Protein AF-A0A0B7ANC1-F1 (afdb_monomer_lite)

pLDDT: mean 72.74, std 18.5, range [39.75, 97.56]

Secondary structure (DSSP, 8-state):
-----TTPPPPHHHHHTB-TT-SSB-SS-HHHHHHHHHTTS--------------------------------------------------PPPTT--HHHHHHHHHHHHHHHHHHHHHSPPHHHHHHHHHHHHHT-

Radius of gyration: 26.56 Å; chains: 1; bounding box: 57×69×52 Å

Structure (mmCIF, N/CA/C/O backbone):
data_AF-A0A0B7ANC1-F1
#
_entry.id   AF-A0A0B7ANC1-F1
#
loop_
_atom_site.group_PDB
_atom_site.id
_atom_site.type_symbol
_atom_site.label_atom_id
_atom_site.label_alt_id
_atom_site.label_comp_id
_atom_site.label_asym_id
_atom_site.label_entity_id
_atom_site.label_seq_id
_atom_site.pdbx_PDB_ins_code
_atom_site.Cartn_x
_atom_site.Cartn_y
_atom_site.Cartn_z
_atom_site.occupancy
_atom_site.B_iso_or_equiv
_atom_site.auth_seq_id
_atom_site.auth_comp_id
_atom_site.auth_asym_id
_atom_site.auth_atom_id
_atom_site.pdbx_PDB_model_num
ATOM 1 N N . ARG A 1 1 ? 5.940 -30.456 1.914 1.00 42.94 1 ARG A N 1
ATOM 2 C CA . ARG A 1 1 ? 5.116 -30.841 0.740 1.00 42.94 1 ARG A CA 1
ATOM 3 C C . ARG A 1 1 ? 4.250 -32.028 1.158 1.00 42.94 1 ARG A C 1
ATOM 5 O O . ARG A 1 1 ? 4.801 -33.100 1.357 1.00 42.94 1 ARG A O 1
ATOM 12 N N . SER A 1 2 ? 2.950 -31.843 1.397 1.00 56.91 2 SER A N 1
ATOM 13 C CA . SER A 1 2 ? 2.035 -32.948 1.722 1.00 56.91 2 SER A CA 1
ATOM 14 C C . SER A 1 2 ? 1.765 -33.759 0.455 1.00 56.91 2 SER A C 1
ATOM 16 O O . SER A 1 2 ? 0.879 -33.436 -0.330 1.00 56.91 2 SER A O 1
ATOM 18 N N . GLN A 1 3 ? 2.585 -34.780 0.211 1.00 56.41 3 GLN A N 1
ATOM 19 C CA . GLN A 1 3 ? 2.282 -35.786 -0.799 1.00 56.41 3 GLN A CA 1
ATOM 20 C C . GLN A 1 3 ? 1.114 -36.625 -0.279 1.00 56.41 3 GLN A C 1
ATOM 22 O O . GLN A 1 3 ? 1.282 -37.435 0.629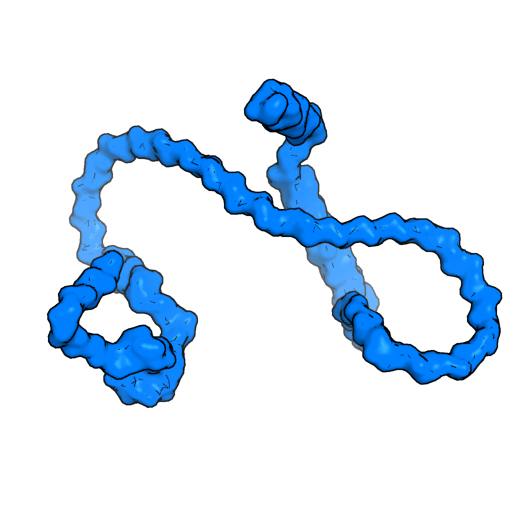 1.00 56.41 3 GLN A O 1
ATOM 27 N N . THR A 1 4 ? -0.085 -36.415 -0.813 1.00 61.53 4 THR A N 1
ATOM 28 C CA . THR A 1 4 ? -1.180 -37.364 -0.613 1.00 61.53 4 THR A CA 1
ATOM 29 C C . THR A 1 4 ? -1.011 -38.470 -1.643 1.00 61.53 4 THR A C 1
ATOM 31 O O . THR A 1 4 ? -1.238 -38.252 -2.831 1.00 61.53 4 THR A O 1
ATOM 34 N N . MET A 1 5 ? -0.567 -39.641 -1.187 1.00 57.00 5 MET A N 1
ATOM 35 C CA . MET A 1 5 ? -0.655 -40.883 -1.956 1.00 57.00 5 MET A CA 1
ATOM 36 C C . MET A 1 5 ? -2.124 -41.106 -2.345 1.00 57.00 5 MET A C 1
ATOM 38 O O . MET A 1 5 ? -3.013 -40.826 -1.536 1.00 57.00 5 MET A O 1
ATOM 42 N N . GLU A 1 6 ? -2.397 -41.573 -3.564 1.00 54.88 6 GLU A N 1
ATOM 43 C CA . GLU A 1 6 ? -3.760 -41.892 -4.010 1.00 54.88 6 GLU A CA 1
ATOM 44 C C . GLU A 1 6 ? -4.390 -42.904 -3.031 1.00 54.88 6 GLU A C 1
ATOM 46 O O . GLU A 1 6 ? -3.921 -44.032 -2.902 1.00 54.88 6 GLU A O 1
ATOM 51 N N . GLY A 1 7 ? -5.401 -42.465 -2.267 1.00 65.19 7 GLY A N 1
ATOM 52 C CA . GLY A 1 7 ? -6.032 -43.242 -1.186 1.00 65.19 7 GLY A CA 1
ATOM 53 C C . GLY A 1 7 ? -5.671 -42.824 0.249 1.00 65.19 7 GLY A C 1
ATOM 54 O O . GLY A 1 7 ? -6.157 -43.436 1.198 1.00 65.19 7 GLY A O 1
ATOM 55 N N . GLY A 1 8 ? -4.851 -41.787 0.443 1.00 76.31 8 GLY A N 1
ATOM 56 C CA . GLY A 1 8 ? -4.528 -41.257 1.770 1.00 76.31 8 GLY A CA 1
ATOM 57 C C . GLY A 1 8 ? -5.726 -40.579 2.446 1.00 76.31 8 GLY A C 1
ATOM 58 O O . GLY A 1 8 ? -6.392 -39.733 1.850 1.00 76.31 8 GLY A O 1
ATOM 59 N N . GLN A 1 9 ? -5.988 -40.923 3.709 1.00 81.88 9 GLN A N 1
ATOM 60 C CA . GLN A 1 9 ? -7.005 -40.256 4.521 1.00 81.88 9 GLN A CA 1
ATOM 61 C C . GLN A 1 9 ? -6.597 -38.796 4.766 1.00 81.88 9 GLN A C 1
ATOM 63 O O . GLN A 1 9 ? -5.565 -38.524 5.380 1.00 81.88 9 GLN A O 1
ATOM 68 N N . VAL A 1 10 ? -7.412 -37.853 4.290 1.00 86.44 10 VAL A N 1
ATOM 69 C CA . VAL A 1 10 ? -7.193 -36.418 4.507 1.00 86.44 10 VAL A CA 1
ATOM 70 C C . VAL A 1 10 ? -7.946 -35.971 5.756 1.00 86.44 10 VAL A C 1
ATOM 72 O O . VAL A 1 10 ? -9.114 -36.315 5.950 1.00 86.44 10 VAL A O 1
ATOM 75 N N . LEU A 1 11 ? -7.282 -35.196 6.614 1.00 86.31 11 LEU A N 1
ATOM 76 C CA . LEU A 1 11 ? -7.900 -34.637 7.809 1.00 86.31 11 LEU A CA 1
ATOM 77 C C . LEU A 1 11 ? -8.815 -33.472 7.414 1.00 86.31 11 LEU A C 1
ATOM 79 O O . LEU A 1 11 ? -8.407 -32.543 6.726 1.00 86.31 11 LEU A O 1
ATOM 83 N N . TYR A 1 12 ? -10.062 -33.492 7.881 1.00 88.31 12 TYR A N 1
ATOM 84 C CA . TYR A 1 12 ? -11.068 -32.486 7.523 1.00 88.31 12 TYR A CA 1
ATOM 85 C C . TYR A 1 12 ? -10.609 -31.042 7.796 1.0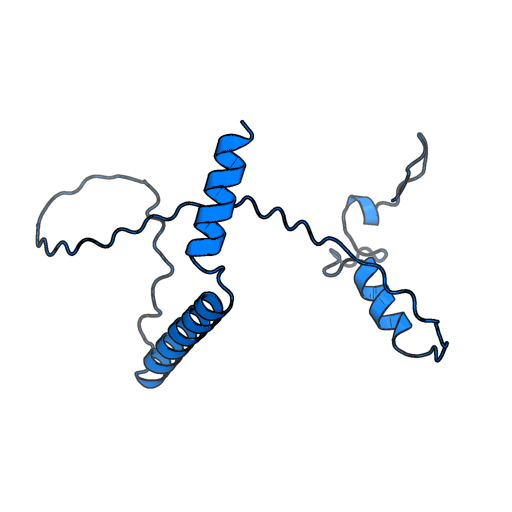0 88.31 12 TYR A C 1
ATOM 87 O O . TYR A 1 12 ? -10.859 -30.142 6.993 1.00 88.31 12 TYR A O 1
ATOM 95 N N . HIS A 1 13 ? -9.889 -30.823 8.900 1.00 90.31 13 HIS A N 1
ATOM 96 C CA . HIS A 1 13 ? -9.408 -29.501 9.297 1.00 90.31 13 HIS A CA 1
ATOM 97 C C . HIS A 1 13 ? -8.367 -28.920 8.320 1.00 90.31 13 HIS A C 1
ATOM 99 O O . HIS A 1 13 ? -8.319 -27.707 8.141 1.00 90.31 13 HIS A O 1
ATOM 105 N N . THR A 1 14 ? -7.584 -29.753 7.619 1.00 87.88 14 THR A N 1
ATOM 106 C CA . THR A 1 14 ? -6.597 -29.266 6.638 1.00 87.88 14 THR A CA 1
ATOM 107 C C . THR A 1 14 ? -7.252 -28.831 5.331 1.00 87.88 14 THR A C 1
ATOM 109 O O . THR A 1 14 ? -6.790 -27.883 4.707 1.00 87.88 14 THR A O 1
ATOM 112 N N . VAL A 1 15 ? -8.355 -29.479 4.942 1.00 89.38 15 VAL A N 1
ATOM 113 C CA . VAL A 1 15 ? -9.145 -29.102 3.756 1.00 89.38 15 VAL A CA 1
ATOM 114 C C . VAL A 1 15 ? -9.969 -27.849 4.025 1.00 89.38 15 VAL A C 1
ATOM 116 O O . VAL A 1 15 ? -10.088 -26.980 3.168 1.00 89.38 15 VAL A O 1
ATOM 119 N N . THR A 1 16 ? -10.545 -27.754 5.222 1.00 91.38 16 THR A N 1
ATOM 120 C CA . THR A 1 16 ? -11.438 -26.648 5.591 1.00 91.38 16 THR A CA 1
ATOM 121 C C . THR A 1 16 ? -10.718 -25.438 6.176 1.00 91.38 16 THR A C 1
ATOM 123 O O . THR A 1 16 ? -11.333 -24.384 6.321 1.00 91.38 16 THR A O 1
ATOM 126 N N . GLY A 1 17 ? -9.434 -25.563 6.524 1.00 90.69 17 GLY A N 1
ATOM 127 C CA . GLY A 1 17 ? -8.672 -24.501 7.187 1.00 90.69 17 GLY A CA 1
ATOM 128 C C . GLY A 1 17 ? -9.140 -24.209 8.617 1.00 90.69 17 GLY A C 1
ATOM 129 O O . GLY A 1 17 ? -8.813 -23.160 9.177 1.00 90.69 17 GLY A O 1
ATOM 130 N N . LEU A 1 18 ? -9.925 -25.111 9.211 1.00 91.25 18 LEU A N 1
ATOM 131 C CA . LEU A 1 18 ? -10.328 -25.026 10.609 1.00 91.25 18 LEU A CA 1
ATOM 132 C C . LEU A 1 18 ? -9.198 -25.503 11.523 1.00 91.25 18 LEU A C 1
ATOM 134 O O . LEU A 1 18 ? -8.288 -26.229 11.124 1.00 91.25 18 LEU A O 1
ATOM 138 N N . ARG A 1 19 ? -9.275 -25.104 12.787 1.00 89.94 19 ARG A N 1
ATOM 139 C CA . ARG A 1 19 ? -8.450 -25.665 13.855 1.00 89.94 19 ARG A CA 1
ATOM 140 C C . ARG A 1 19 ? -8.830 -27.138 14.106 1.00 89.94 19 ARG A C 1
ATOM 142 O O . ARG A 1 19 ? -9.967 -27.529 13.829 1.00 89.94 19 ARG A O 1
ATOM 149 N N . PRO A 1 20 ? -7.920 -27.966 14.655 1.00 89.75 20 PRO A N 1
ATOM 150 C CA . PRO A 1 20 ? -8.202 -29.379 14.935 1.00 89.75 20 PRO A CA 1
ATOM 151 C C . PRO A 1 20 ? -9.319 -29.585 15.973 1.00 89.75 20 PRO A C 1
ATOM 153 O O . PRO A 1 20 ? -9.966 -30.626 15.977 1.00 89.75 20 PRO A O 1
ATOM 156 N N . ASP A 1 21 ? -9.576 -28.585 16.819 1.00 91.56 21 ASP A N 1
ATOM 157 C CA . ASP A 1 21 ? -10.676 -28.542 17.790 1.00 91.56 21 ASP A CA 1
ATOM 158 C C . ASP A 1 21 ? -12.017 -28.078 17.180 1.00 91.56 21 ASP A C 1
ATOM 160 O O . ASP A 1 21 ? -13.004 -27.947 17.901 1.00 91.56 21 ASP A O 1
ATOM 164 N N . LEU A 1 22 ? -12.059 -27.803 15.866 1.00 88.06 22 LEU A N 1
ATOM 165 C CA . LEU A 1 22 ? -13.205 -27.244 15.135 1.00 88.06 22 LEU A CA 1
ATOM 166 C C . LEU A 1 22 ? -13.724 -25.908 15.708 1.00 88.06 22 LEU A C 1
ATOM 168 O O . LEU A 1 22 ? -14.811 -25.461 15.345 1.00 88.06 22 LEU A O 1
ATOM 172 N N . SER A 1 23 ? -12.939 -25.240 16.563 1.00 90.44 23 SER A N 1
ATOM 173 C CA . SER A 1 23 ? -13.303 -23.998 17.266 1.00 90.44 23 SER A CA 1
ATOM 174 C C . SER A 1 23 ? -13.438 -22.792 16.322 1.00 90.44 23 SER A C 1
ATOM 176 O O . SER A 1 23 ? -14.005 -21.763 16.685 1.00 90.44 23 SER A O 1
ATOM 178 N N . GLY A 1 24 ? -12.937 -22.912 15.089 1.00 91.50 24 GLY A N 1
ATOM 179 C CA . GLY A 1 24 ? -13.024 -21.883 14.058 1.00 91.50 24 GLY A CA 1
ATOM 180 C C . GLY A 1 24 ? -11.879 -21.962 13.047 1.00 91.50 24 GLY A C 1
ATOM 181 O O . GLY A 1 24 ? -11.069 -22.893 13.106 1.00 91.50 24 GLY A O 1
ATOM 182 N N . PRO A 1 25 ? -11.802 -21.004 12.108 1.00 93.31 25 PRO A N 1
ATOM 183 C CA . PRO A 1 25 ? -10.717 -20.935 11.133 1.00 93.31 25 PRO A CA 1
ATOM 184 C C . PRO A 1 25 ? -9.379 -20.629 11.813 1.00 93.31 25 PRO A C 1
ATOM 186 O O . PRO A 1 25 ? -9.312 -19.824 12.747 1.00 93.31 25 PRO A O 1
ATOM 189 N N . SER A 1 26 ? -8.297 -21.248 11.338 1.00 88.69 26 SER A N 1
ATOM 190 C CA . SER A 1 26 ? -6.953 -20.911 11.812 1.00 88.69 26 SER A CA 1
ATOM 191 C C . SER A 1 26 ? -6.509 -19.568 11.232 1.00 88.69 26 SER A C 1
ATOM 193 O O . SER A 1 26 ? -6.442 -19.401 10.016 1.00 88.69 26 SER A O 1
ATOM 195 N N . LYS A 1 27 ? -6.189 -18.601 12.099 1.00 90.25 27 LYS A N 1
ATOM 196 C CA . LYS A 1 27 ? -5.722 -17.266 11.682 1.00 90.25 27 LYS A CA 1
ATOM 197 C C . LYS A 1 27 ? -4.247 -17.254 11.273 1.00 90.25 27 LYS A C 1
ATOM 199 O O . LYS A 1 27 ? -3.853 -16.435 10.451 1.00 90.25 27 LYS A O 1
ATOM 204 N N . VAL A 1 28 ? -3.443 -18.137 11.864 1.00 86.75 28 VAL A N 1
ATOM 205 C CA . VAL A 1 28 ? -1.997 -18.223 11.637 1.00 86.75 28 VAL A CA 1
ATOM 206 C C . VAL A 1 28 ? -1.679 -19.607 11.064 1.00 86.75 28 VAL A C 1
ATOM 208 O O . VAL A 1 28 ? -2.203 -20.605 11.573 1.00 86.75 28 VAL A O 1
ATOM 211 N N . PRO A 1 29 ? -0.872 -19.704 9.995 1.00 87.00 29 PRO A N 1
ATOM 212 C CA . PRO A 1 29 ? -0.448 -20.992 9.462 1.00 87.00 29 PRO A CA 1
ATOM 213 C C . PRO A 1 29 ? 0.429 -21.739 10.477 1.00 87.00 29 PRO A C 1
ATOM 215 O O . PRO A 1 29 ? 1.292 -21.148 11.122 1.00 87.00 29 PRO A O 1
ATOM 218 N N . GLU A 1 30 ? 0.260 -23.060 10.575 1.00 82.69 30 GLU A N 1
ATOM 219 C CA . GLU A 1 30 ? 0.987 -23.898 11.546 1.00 82.69 30 GLU A CA 1
ATOM 220 C C . GLU A 1 30 ? 2.514 -23.806 11.429 1.00 82.69 30 GLU A C 1
ATOM 222 O O . GLU A 1 30 ? 3.215 -24.009 12.417 1.00 82.69 30 GLU A O 1
ATOM 227 N N . LEU A 1 31 ? 3.031 -23.502 10.234 1.00 84.06 31 LEU A N 1
ATOM 228 C CA . LEU A 1 31 ? 4.465 -23.339 9.995 1.00 84.06 31 LEU A CA 1
ATOM 229 C C . LEU A 1 31 ? 5.067 -22.208 10.837 1.00 84.06 31 LEU A C 1
ATOM 231 O O . LEU A 1 31 ? 6.183 -22.358 11.319 1.00 84.06 31 LEU A O 1
ATOM 235 N N . LEU A 1 32 ? 4.324 -21.116 11.048 1.00 83.81 32 LEU A N 1
ATOM 236 C CA . LEU A 1 32 ? 4.801 -19.979 11.837 1.00 83.81 32 LEU A CA 1
ATOM 237 C C . LEU A 1 32 ? 4.744 -20.268 13.341 1.00 83.81 32 LEU A C 1
ATOM 239 O O . LEU A 1 32 ? 5.673 -19.919 14.055 1.00 83.81 32 LEU A O 1
ATOM 243 N N . ASN A 1 33 ? 3.731 -21.004 13.811 1.00 80.25 33 ASN A N 1
ATOM 244 C CA . ASN A 1 33 ? 3.606 -21.342 15.236 1.00 80.25 33 ASN A CA 1
ATOM 245 C C . ASN A 1 33 ? 4.752 -22.229 15.753 1.00 80.25 33 ASN A C 1
ATOM 247 O O . ASN A 1 33 ? 5.082 -22.183 16.933 1.00 80.25 33 ASN A O 1
ATOM 251 N N . ARG A 1 34 ? 5.340 -23.081 14.898 1.00 75.00 34 ARG A N 1
ATOM 252 C CA . ARG A 1 34 ? 6.439 -23.969 15.316 1.00 75.00 34 ARG A CA 1
ATOM 253 C C . ARG A 1 34 ? 7.713 -23.182 15.606 1.00 75.00 34 ARG A C 1
ATOM 255 O O . ARG A 1 34 ? 8.413 -23.522 16.550 1.00 75.00 34 ARG A O 1
ATOM 262 N N . ILE A 1 35 ? 7.984 -22.130 14.838 1.00 72.00 35 ILE A N 1
ATOM 263 C CA . ILE A 1 35 ? 9.186 -21.302 14.999 1.00 72.00 35 ILE A CA 1
ATOM 264 C C . ILE A 1 35 ? 9.193 -20.646 16.386 1.00 72.00 35 ILE A C 1
ATOM 266 O O . ILE A 1 35 ? 10.205 -20.705 17.078 1.00 72.00 35 ILE A O 1
ATOM 270 N N . ASP A 1 36 ? 8.039 -20.156 16.844 1.00 64.25 36 ASP A N 1
ATOM 271 C CA . ASP A 1 36 ? 7.904 -19.566 18.180 1.00 64.25 36 ASP A CA 1
ATOM 272 C C . ASP A 1 36 ? 8.212 -20.583 19.298 1.00 64.25 36 ASP A C 1
ATOM 274 O O . ASP A 1 36 ? 8.821 -20.233 20.304 1.00 64.25 36 ASP A O 1
ATOM 278 N N . THR A 1 37 ? 7.878 -21.868 19.105 1.00 59.41 37 THR A N 1
ATOM 279 C CA . THR A 1 37 ? 8.185 -22.933 20.084 1.00 59.41 37 THR A CA 1
ATOM 280 C C . THR A 1 37 ? 9.636 -23.422 20.060 1.00 59.41 37 THR A C 1
ATOM 282 O O . THR A 1 37 ? 10.092 -23.988 21.049 1.00 59.41 37 THR A O 1
ATOM 285 N N . PHE A 1 38 ? 10.374 -23.206 18.965 1.00 57.16 38 PHE A N 1
ATOM 286 C CA . PHE A 1 38 ? 11.812 -23.511 18.887 1.00 57.16 38 PHE A CA 1
ATOM 287 C C . PHE A 1 38 ? 12.685 -22.391 19.476 1.00 57.16 38 PHE A C 1
ATOM 289 O O . PHE A 1 38 ? 13.857 -22.620 19.756 1.00 57.16 38 PHE A O 1
ATOM 296 N N . SER A 1 39 ? 12.122 -21.202 19.713 1.00 54.56 39 SER A N 1
ATOM 297 C CA . SER A 1 39 ? 12.861 -20.052 20.245 1.00 54.56 39 SER A CA 1
ATOM 298 C C . SER A 1 39 ? 13.121 -20.106 21.761 1.00 54.56 39 SER A C 1
ATOM 300 O O . SER A 1 39 ? 13.892 -19.285 22.252 1.00 54.56 39 SER A O 1
ATOM 302 N N . GLU A 1 40 ? 12.507 -21.025 22.517 1.00 56.16 40 GLU A N 1
ATOM 303 C CA . GLU A 1 40 ? 12.589 -21.048 23.992 1.00 56.16 40 GLU A CA 1
ATOM 304 C C . GLU A 1 40 ? 13.426 -22.197 24.594 1.00 56.16 40 GLU A C 1
ATOM 306 O O . GLU A 1 40 ? 13.335 -22.447 25.796 1.00 56.16 40 GLU A O 1
ATOM 311 N N . GLY A 1 41 ? 14.302 -22.878 23.839 1.00 55.91 41 GLY A N 1
ATOM 312 C CA . GLY A 1 41 ? 15.203 -23.837 24.499 1.00 55.91 41 GLY A CA 1
ATOM 313 C C . GLY A 1 41 ? 16.106 -24.711 23.637 1.00 55.91 41 GLY A C 1
ATOM 314 O O . GLY A 1 41 ? 16.025 -25.931 23.753 1.00 55.91 41 GLY A O 1
ATOM 315 N N . SER A 1 42 ? 17.001 -24.126 22.840 1.00 45.38 42 SER A N 1
ATOM 316 C CA . SER A 1 42 ? 18.134 -24.874 22.280 1.00 45.38 42 SER A CA 1
ATOM 317 C C . SER A 1 42 ? 19.327 -23.948 22.035 1.00 45.38 42 SER A C 1
ATOM 319 O O . SER A 1 42 ? 19.395 -23.284 21.006 1.00 45.38 42 SER A O 1
ATOM 321 N N . ASP A 1 43 ? 20.252 -23.900 22.998 1.00 51.38 43 ASP A N 1
ATOM 322 C CA . ASP A 1 43 ? 21.666 -23.625 22.725 1.00 51.38 43 ASP A CA 1
ATOM 323 C C . ASP A 1 43 ? 22.196 -24.829 21.932 1.00 51.38 43 ASP A C 1
ATOM 325 O O . ASP A 1 43 ? 22.446 -25.883 22.513 1.00 51.38 43 ASP A O 1
ATOM 329 N N . ASP A 1 44 ? 22.296 -24.705 20.611 1.00 45.94 44 ASP A N 1
ATOM 330 C CA . ASP A 1 44 ? 23.044 -25.648 19.777 1.00 45.94 44 ASP A CA 1
ATOM 331 C C . ASP A 1 44 ? 23.843 -24.819 18.764 1.00 45.94 44 ASP A C 1
ATOM 333 O O . ASP A 1 44 ? 23.276 -24.128 17.913 1.00 45.94 44 ASP A O 1
ATOM 337 N N . ASP A 1 45 ? 25.165 -24.818 18.946 1.00 55.84 45 ASP A N 1
ATOM 338 C CA . ASP A 1 45 ? 26.157 -24.278 18.023 1.00 55.84 45 ASP A CA 1
ATOM 339 C C . ASP A 1 45 ? 25.967 -24.904 16.634 1.00 55.84 45 ASP A C 1
ATOM 341 O O . ASP A 1 45 ? 26.177 -26.106 16.457 1.00 55.84 45 ASP A O 1
ATOM 345 N N . VAL A 1 46 ? 25.614 -24.092 15.632 1.00 54.19 46 VAL A N 1
ATOM 346 C CA . VAL A 1 46 ? 25.634 -24.522 14.230 1.00 54.19 46 VAL A CA 1
ATOM 347 C C . VAL A 1 46 ? 26.566 -23.624 13.425 1.00 54.19 46 VAL A C 1
ATOM 349 O O . VAL A 1 46 ? 26.394 -22.409 13.349 1.00 54.19 46 VAL A O 1
ATOM 352 N N . ASP A 1 47 ? 27.562 -24.319 12.891 1.00 51.59 47 ASP A N 1
ATOM 353 C CA . ASP A 1 47 ? 28.659 -23.967 11.998 1.00 51.59 47 ASP A CA 1
ATOM 354 C C . ASP A 1 47 ? 28.256 -23.060 10.818 1.00 51.59 47 ASP A C 1
ATOM 356 O O . ASP A 1 47 ? 27.145 -23.149 10.288 1.00 51.59 47 ASP A O 1
ATOM 360 N N . GLU A 1 48 ? 29.188 -22.196 10.412 1.00 58.31 48 GLU A N 1
ATOM 361 C CA . GLU A 1 48 ? 29.076 -21.281 9.272 1.00 58.31 48 GLU A CA 1
ATOM 362 C C . GLU A 1 48 ? 29.018 -22.048 7.940 1.00 58.31 48 GLU A C 1
ATOM 364 O O . GLU A 1 48 ? 29.979 -22.705 7.556 1.00 58.31 48 GLU A O 1
ATOM 369 N N . GLU A 1 49 ? 27.948 -21.857 7.168 1.00 52.88 49 GLU A N 1
ATOM 370 C CA . GLU A 1 49 ? 27.961 -22.041 5.712 1.00 52.88 49 GLU A CA 1
ATOM 371 C C . GLU A 1 49 ? 27.319 -20.787 5.088 1.00 52.88 49 GLU A C 1
ATOM 373 O O . GLU A 1 49 ? 26.117 -20.538 5.224 1.00 52.88 49 GLU A O 1
ATOM 378 N N . GLU A 1 50 ? 28.144 -19.945 4.455 1.00 55.34 50 GLU A N 1
ATOM 379 C CA . GLU A 1 50 ? 27.697 -18.831 3.612 1.00 55.34 50 GLU A CA 1
ATOM 380 C C . GLU A 1 50 ? 27.055 -19.393 2.333 1.00 55.34 50 GLU A C 1
ATOM 382 O O . GLU A 1 50 ? 27.733 -19.648 1.338 1.00 55.34 50 GLU A O 1
ATOM 387 N N . ASP A 1 51 ? 25.734 -19.569 2.345 1.00 44.03 51 ASP A N 1
ATOM 388 C CA . ASP A 1 51 ? 24.959 -19.801 1.125 1.00 44.03 51 ASP A CA 1
ATOM 389 C C . ASP A 1 51 ? 24.641 -18.453 0.447 1.00 44.03 51 ASP A C 1
ATOM 391 O O . ASP A 1 51 ? 23.824 -17.653 0.915 1.00 44.03 51 ASP A O 1
ATOM 395 N N . ASP A 1 52 ? 25.301 -18.207 -0.686 1.00 55.31 52 ASP A N 1
ATOM 396 C CA . ASP A 1 52 ? 25.029 -17.124 -1.638 1.00 55.31 52 ASP A CA 1
ATOM 397 C C . ASP A 1 52 ? 23.626 -17.321 -2.262 1.00 55.31 52 ASP A C 1
ATOM 399 O O . ASP A 1 52 ? 23.449 -17.970 -3.300 1.00 55.31 52 ASP A O 1
ATOM 403 N N . VAL A 1 53 ? 22.585 -16.783 -1.618 1.00 54.69 53 VAL A N 1
ATOM 404 C CA . VAL A 1 53 ? 21.214 -16.817 -2.150 1.00 54.69 53 VAL A CA 1
ATOM 405 C C . VAL A 1 53 ? 21.011 -15.673 -3.151 1.00 54.69 53 VAL A C 1
ATOM 407 O O . VAL A 1 53 ? 20.797 -14.518 -2.785 1.00 54.69 53 VAL A O 1
ATOM 410 N N . ASP A 1 54 ? 21.039 -16.024 -4.439 1.00 51.62 54 ASP A N 1
ATOM 411 C CA . ASP A 1 54 ? 20.597 -15.201 -5.572 1.00 51.62 54 ASP A CA 1
ATOM 412 C C . ASP A 1 54 ? 19.097 -14.868 -5.445 1.00 51.62 54 ASP A C 1
ATOM 414 O O . ASP A 1 54 ? 18.210 -15.630 -5.844 1.00 51.62 54 ASP A O 1
ATOM 418 N N . GLU A 1 55 ? 18.802 -13.714 -4.848 1.00 52.56 55 GLU A N 1
ATOM 419 C CA . GLU A 1 55 ? 17.446 -13.201 -4.666 1.00 52.56 55 GLU A CA 1
ATOM 420 C C . GLU A 1 55 ? 16.891 -12.640 -5.991 1.00 52.56 55 GLU A C 1
ATOM 422 O O . GLU A 1 55 ? 16.869 -11.434 -6.258 1.00 52.56 55 GLU A O 1
ATOM 427 N N . SER A 1 56 ? 16.413 -13.534 -6.857 1.00 56.28 56 SER A N 1
ATOM 428 C CA . SER A 1 56 ? 15.628 -13.163 -8.039 1.00 56.28 56 SER A CA 1
ATOM 429 C C . SER A 1 56 ? 14.193 -12.779 -7.647 1.00 56.28 56 SER A C 1
ATOM 431 O O . SER A 1 56 ? 13.234 -13.527 -7.834 1.00 56.28 56 SER A O 1
ATOM 433 N N . VAL A 1 57 ? 14.024 -11.563 -7.119 1.00 52.78 57 VAL A N 1
ATOM 434 C CA . VAL A 1 57 ? 12.695 -10.969 -6.897 1.00 52.78 57 VAL A CA 1
ATOM 435 C C . VAL A 1 57 ? 12.062 -10.635 -8.252 1.00 52.78 57 VAL A C 1
ATOM 437 O O . VAL A 1 57 ? 12.309 -9.586 -8.854 1.00 52.78 57 VAL A O 1
ATOM 440 N N . HIS A 1 58 ? 11.250 -11.560 -8.758 1.00 55.41 58 HIS A N 1
ATOM 441 C CA . HIS A 1 58 ? 10.257 -11.301 -9.793 1.00 55.41 58 HIS A CA 1
ATOM 442 C C . HIS A 1 58 ? 9.014 -10.712 -9.116 1.00 55.41 58 HIS A C 1
ATOM 444 O O . HIS A 1 58 ? 8.160 -11.445 -8.630 1.00 55.41 58 HIS A O 1
ATOM 450 N N . ASP A 1 59 ? 8.936 -9.382 -9.066 1.00 47.34 59 ASP A N 1
ATOM 451 C CA . ASP A 1 59 ? 7.712 -8.660 -8.709 1.00 47.34 59 ASP A CA 1
ATOM 452 C C . ASP A 1 59 ? 7.172 -7.989 -9.978 1.00 47.34 59 ASP A C 1
ATOM 454 O O . ASP A 1 59 ? 7.517 -6.859 -10.340 1.00 47.34 59 ASP A O 1
ATOM 458 N N . ASP A 1 60 ? 6.399 -8.774 -10.725 1.00 56.19 60 ASP A N 1
ATOM 459 C CA . ASP A 1 60 ? 5.644 -8.349 -11.899 1.00 56.19 60 ASP A CA 1
ATOM 460 C C . ASP A 1 60 ? 4.210 -8.025 -11.467 1.00 56.19 60 ASP A C 1
ATOM 462 O O . ASP A 1 60 ? 3.291 -8.774 -11.759 1.00 56.19 60 ASP A O 1
ATOM 466 N N . GLU A 1 61 ? 4.015 -6.927 -10.730 1.00 57.00 61 GLU A N 1
ATOM 467 C CA . GLU A 1 61 ? 2.698 -6.288 -10.572 1.00 57.00 61 GLU A CA 1
ATOM 468 C C . GLU A 1 61 ? 2.846 -4.756 -10.513 1.00 57.00 61 GLU A C 1
ATOM 470 O O . GLU A 1 61 ? 2.598 -4.090 -9.507 1.00 57.00 61 GLU A O 1
ATOM 475 N N . ASN A 1 62 ? 3.243 -4.145 -11.636 1.00 49.31 62 ASN A N 1
ATOM 476 C CA . ASN A 1 62 ? 3.006 -2.711 -11.832 1.00 49.31 62 ASN A CA 1
ATOM 477 C C . ASN A 1 62 ? 1.578 -2.508 -12.350 1.00 49.31 62 ASN A C 1
ATOM 479 O O . ASN A 1 62 ? 1.339 -2.434 -13.554 1.00 49.31 62 ASN A O 1
ATOM 483 N N . ALA A 1 63 ? 0.634 -2.373 -11.418 1.00 56.12 63 ALA A N 1
ATOM 484 C CA . ALA A 1 63 ? -0.625 -1.695 -11.691 1.00 56.12 63 ALA A CA 1
ATOM 485 C C . ALA A 1 63 ? -0.321 -0.225 -12.033 1.00 56.12 63 ALA A C 1
ATOM 487 O O . ALA A 1 63 ? -0.008 0.597 -11.167 1.00 56.12 63 ALA A O 1
ATOM 488 N N . ASP A 1 64 ? -0.361 0.064 -13.330 1.00 50.81 64 ASP A N 1
ATOM 489 C CA . ASP A 1 64 ? -0.191 1.374 -13.945 1.00 50.81 64 ASP A CA 1
ATOM 490 C C . ASP A 1 64 ? -1.324 2.309 -13.485 1.00 50.81 64 ASP A C 1
ATOM 492 O O . ASP A 1 64 ? -2.436 2.299 -14.012 1.00 50.81 64 ASP A O 1
ATOM 496 N N . LEU A 1 65 ? -1.074 3.078 -12.424 1.00 53.66 65 LEU A N 1
ATOM 497 C CA . LEU A 1 65 ? -1.920 4.203 -12.037 1.00 53.66 65 LEU A CA 1
ATOM 498 C C . LEU A 1 65 ? -1.226 5.497 -12.452 1.00 53.66 65 LEU A C 1
ATOM 500 O O . LEU A 1 65 ? -0.691 6.240 -11.624 1.00 53.66 65 LEU A O 1
ATOM 504 N N . ASP A 1 66 ? -1.263 5.751 -13.758 1.00 56.12 66 ASP A N 1
ATOM 505 C CA . ASP A 1 66 ? -1.040 7.064 -14.347 1.00 56.12 66 ASP A CA 1
ATOM 506 C C . ASP A 1 66 ? -2.096 8.046 -13.814 1.00 56.12 66 ASP A C 1
ATOM 508 O O . ASP A 1 66 ? -3.247 8.087 -14.251 1.00 56.12 66 ASP A O 1
ATOM 512 N N . LYS A 1 67 ? -1.717 8.828 -12.802 1.00 56.03 67 LYS A N 1
ATOM 5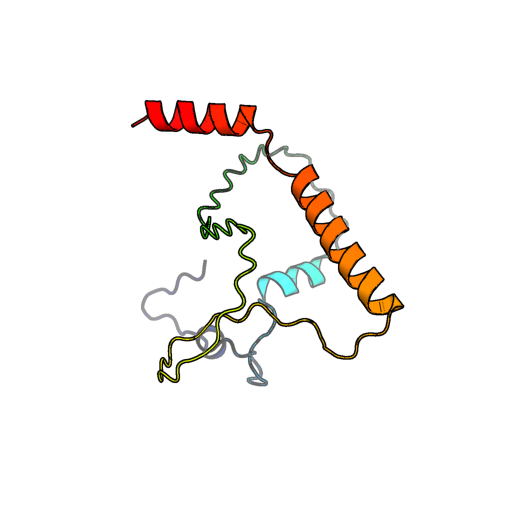13 C CA . LYS A 1 67 ? -2.438 10.046 -12.430 1.00 56.03 67 LYS A CA 1
ATOM 514 C C . LYS A 1 67 ? -1.610 11.245 -12.855 1.00 56.03 67 LYS A C 1
ATOM 516 O O . LYS A 1 67 ? -0.935 11.883 -12.047 1.00 56.03 67 LYS A O 1
ATOM 521 N N . ASN A 1 68 ? -1.708 11.535 -14.147 1.00 56.28 68 ASN A N 1
ATOM 522 C CA . ASN A 1 68 ? -1.483 12.851 -14.714 1.00 56.28 68 ASN A CA 1
ATOM 523 C C . ASN A 1 68 ? -2.507 13.833 -14.109 1.00 56.28 68 ASN A C 1
ATOM 525 O O . ASN A 1 68 ? -3.643 13.946 -14.568 1.00 56.28 68 ASN A O 1
ATOM 529 N N . GLU A 1 69 ? -2.134 14.491 -13.012 1.00 53.62 69 GLU A N 1
ATOM 530 C CA . GLU A 1 69 ? -2.940 15.536 -12.378 1.00 53.62 69 GLU A CA 1
ATOM 531 C C . GLU A 1 69 ? -2.716 16.855 -13.139 1.00 53.62 69 GLU A C 1
ATOM 533 O O . GLU A 1 69 ? -1.987 17.748 -12.702 1.00 53.62 69 GLU A O 1
ATOM 538 N N . GLU A 1 70 ? -3.319 16.957 -14.328 1.00 47.50 70 GLU A N 1
ATOM 539 C CA . GLU A 1 70 ? -3.478 18.239 -15.006 1.00 47.50 70 GLU A CA 1
ATOM 540 C C . GLU A 1 70 ? -4.509 19.094 -14.268 1.00 47.50 70 GLU A C 1
ATOM 542 O O . GLU A 1 70 ? -5.664 18.732 -14.044 1.00 47.50 70 GLU A O 1
ATOM 547 N N . ASN A 1 71 ? -4.043 20.281 -13.916 1.00 54.84 71 ASN A N 1
ATOM 548 C CA . ASN A 1 71 ? -4.774 21.396 -13.358 1.00 54.84 71 ASN A CA 1
ATOM 549 C C . ASN A 1 71 ? -5.939 21.821 -14.281 1.00 54.84 71 ASN A C 1
ATOM 551 O O . ASN A 1 71 ? -5.760 22.667 -15.157 1.00 54.84 71 ASN A O 1
ATOM 555 N N . ARG A 1 72 ? -7.142 21.264 -14.086 1.00 45.62 72 ARG A N 1
ATOM 556 C CA . ARG A 1 72 ? -8.386 21.784 -14.679 1.00 45.62 72 ARG A CA 1
ATOM 557 C C . ARG A 1 72 ? -9.253 22.452 -13.617 1.00 45.62 72 ARG A C 1
ATOM 559 O O . ARG A 1 72 ? -10.119 21.843 -13.000 1.00 45.62 72 ARG A O 1
ATOM 566 N N . VAL A 1 73 ? -9.033 23.753 -13.460 1.00 50.03 73 VAL A N 1
ATOM 567 C CA . VAL A 1 73 ? -10.070 24.688 -13.020 1.00 50.03 73 VAL A CA 1
ATOM 568 C C . VAL A 1 73 ? -11.128 24.772 -14.123 1.00 50.03 73 VAL A C 1
ATOM 570 O O . VAL A 1 73 ? -10.880 25.312 -15.195 1.00 50.03 73 VAL A O 1
ATOM 573 N N . GLY A 1 74 ? -12.297 24.191 -13.875 1.00 39.75 74 GLY A N 1
ATOM 574 C CA . GLY A 1 74 ? -13.425 24.209 -14.800 1.00 39.75 74 GLY A CA 1
ATOM 575 C C . GLY A 1 74 ? -14.728 24.211 -14.022 1.00 39.75 74 GLY A C 1
ATOM 576 O O . GLY A 1 74 ? -15.309 23.162 -13.779 1.00 39.75 74 GLY A O 1
ATOM 577 N N . SER A 1 75 ? -15.143 25.402 -13.594 1.00 55.91 75 SER A N 1
ATOM 578 C CA . SER A 1 75 ? -16.507 25.678 -13.148 1.00 55.91 75 SER A CA 1
ATOM 579 C C . SER A 1 75 ? -17.437 25.463 -14.342 1.00 55.91 75 SER A C 1
ATOM 581 O O . SER A 1 75 ? -17.350 26.209 -15.316 1.00 55.91 75 SER A O 1
ATOM 583 N N . GLY A 1 76 ? -18.273 24.431 -14.282 1.00 40.94 76 GLY A N 1
ATOM 584 C CA . GLY A 1 76 ? -19.183 24.033 -15.351 1.00 40.94 76 GLY A CA 1
ATOM 585 C C . GLY A 1 76 ? -20.395 23.332 -14.761 1.00 40.94 76 GLY A C 1
ATOM 586 O O . GLY A 1 76 ? -20.327 22.170 -14.377 1.00 40.94 76 GLY A O 1
ATOM 587 N N . ASP A 1 77 ? -21.438 24.132 -14.634 1.00 47.59 77 ASP A N 1
ATOM 588 C CA . ASP A 1 77 ? -22.834 23.831 -14.353 1.00 47.59 77 ASP A CA 1
ATOM 589 C C . ASP A 1 77 ? -23.448 22.780 -15.306 1.00 47.59 77 ASP A C 1
ATOM 591 O O . ASP A 1 77 ? -22.974 22.606 -16.428 1.00 47.59 77 ASP A O 1
ATOM 595 N N . ASP A 1 78 ? -24.527 22.151 -14.831 1.00 48.56 78 ASP A N 1
ATOM 596 C CA . ASP A 1 78 ? -25.518 21.330 -15.545 1.00 48.56 78 ASP A CA 1
ATOM 597 C C . ASP A 1 78 ? -25.096 20.021 -16.249 1.00 48.56 78 ASP A C 1
ATOM 599 O O . ASP A 1 78 ? -24.498 20.010 -17.324 1.00 48.56 78 ASP A O 1
ATOM 603 N N . SER A 1 79 ? -25.582 18.887 -15.721 1.00 45.06 79 SER A N 1
ATOM 604 C CA . SER A 1 79 ? -26.563 18.011 -16.404 1.00 45.06 79 SER A CA 1
ATOM 605 C C . SER A 1 79 ? -26.698 16.666 -15.687 1.00 45.06 79 SER A C 1
ATOM 607 O O . SER A 1 79 ? -25.732 15.927 -15.503 1.00 45.06 79 SER A O 1
ATOM 609 N N . ALA A 1 80 ? -27.933 16.336 -15.316 1.00 54.56 80 ALA A N 1
ATOM 610 C CA . ALA A 1 80 ? -28.336 15.022 -14.840 1.00 54.56 80 ALA A CA 1
ATOM 611 C C . ALA A 1 80 ? -28.126 13.956 -15.931 1.00 54.56 80 ALA A C 1
ATOM 613 O O . ALA A 1 80 ? -28.753 14.014 -16.987 1.00 54.56 80 ALA A O 1
ATOM 614 N N . ALA A 1 81 ? -27.282 12.965 -15.654 1.00 48.75 81 ALA A N 1
ATOM 615 C CA . ALA A 1 81 ? -27.262 11.698 -16.370 1.00 48.75 81 ALA A CA 1
ATOM 616 C C . ALA A 1 81 ? -26.847 10.591 -15.396 1.00 48.75 81 ALA A C 1
ATOM 618 O O . ALA A 1 81 ? -25.779 10.632 -14.787 1.00 48.75 81 ALA A O 1
ATOM 619 N N . ASP A 1 82 ? -27.770 9.655 -15.231 1.00 57.25 82 ASP A N 1
ATOM 620 C CA . ASP A 1 82 ? -27.673 8.398 -14.504 1.00 57.25 82 ASP A CA 1
ATOM 621 C C . ASP A 1 82 ? -26.539 7.552 -15.126 1.00 57.25 82 ASP A C 1
ATOM 623 O O . ASP A 1 82 ? -26.699 6.993 -16.209 1.00 57.25 82 ASP A O 1
ATOM 627 N N . ASP A 1 83 ? -25.358 7.532 -14.502 1.00 51.72 83 ASP A N 1
ATOM 628 C CA . ASP A 1 83 ? -24.251 6.643 -14.881 1.00 51.72 83 ASP A CA 1
ATOM 629 C C . ASP A 1 83 ? -23.724 5.949 -13.620 1.00 51.72 83 ASP A C 1
ATOM 631 O O . ASP A 1 83 ? -22.891 6.471 -12.874 1.00 51.72 83 ASP A O 1
ATOM 635 N N . ASP A 1 84 ? -24.250 4.748 -13.382 1.00 56.91 84 ASP A N 1
ATOM 636 C CA . ASP A 1 84 ? -23.882 3.789 -12.331 1.00 56.91 84 ASP A CA 1
ATOM 637 C C . ASP A 1 84 ? -22.470 3.184 -12.539 1.00 56.91 84 ASP A C 1
ATOM 639 O O . ASP A 1 84 ? -22.183 2.030 -12.201 1.00 56.91 84 ASP A O 1
ATOM 643 N N . ASN A 1 85 ? -21.531 3.962 -13.082 1.00 59.16 85 ASN A N 1
ATOM 644 C CA . ASN A 1 85 ? -20.128 3.585 -13.138 1.00 59.16 85 ASN A CA 1
ATOM 645 C C . ASN A 1 85 ? -19.440 3.978 -11.834 1.00 59.16 85 ASN A C 1
ATOM 647 O O . ASN A 1 85 ? -19.195 5.149 -11.542 1.00 59.16 85 ASN A O 1
ATOM 651 N N . LYS A 1 86 ? -19.106 2.951 -11.047 1.00 60.16 86 LYS A N 1
ATOM 652 C CA . LYS A 1 86 ? -18.301 2.990 -9.821 1.00 60.16 86 LYS A CA 1
ATOM 653 C C . LYS A 1 86 ? -17.062 3.876 -9.979 1.00 60.16 86 LYS A C 1
ATOM 655 O O . LYS A 1 86 ? -15.967 3.404 -10.280 1.00 60.16 86 LYS A O 1
ATOM 660 N N . ILE A 1 87 ? -17.222 5.158 -9.667 1.00 60.00 87 ILE A N 1
ATOM 661 C CA . ILE A 1 87 ? -16.126 6.064 -9.349 1.00 60.00 87 ILE A CA 1
ATOM 662 C C . ILE A 1 87 ? -15.373 5.378 -8.209 1.00 60.00 87 ILE A C 1
ATOM 664 O O . ILE A 1 87 ? -15.911 5.246 -7.107 1.00 60.00 87 ILE A O 1
ATOM 668 N N . SER A 1 88 ? -14.149 4.909 -8.464 1.00 62.53 88 SER A N 1
ATOM 669 C CA . SER A 1 88 ? -13.222 4.442 -7.432 1.00 62.53 88 SER A CA 1
ATOM 670 C C . SER A 1 88 ? -12.808 5.653 -6.596 1.00 62.53 88 SER A C 1
ATOM 672 O O . SER A 1 88 ? -11.722 6.226 -6.726 1.00 62.53 88 SER A O 1
ATOM 674 N N . ARG A 1 89 ? -13.754 6.124 -5.778 1.00 68.31 89 ARG A N 1
ATOM 675 C CA . ARG A 1 89 ? -13.591 7.263 -4.889 1.00 68.31 89 ARG A CA 1
ATOM 676 C C . ARG A 1 89 ? -12.422 6.902 -3.997 1.00 68.31 89 ARG A C 1
ATOM 678 O O . ARG A 1 89 ? -12.502 5.994 -3.176 1.00 68.31 89 ARG A O 1
ATOM 685 N N . HIS A 1 90 ? -11.300 7.564 -4.248 1.00 68.00 90 HIS A N 1
ATOM 686 C CA . HIS A 1 90 ? -10.096 7.422 -3.449 1.00 68.00 90 HIS A CA 1
ATOM 687 C C . HIS A 1 90 ? -10.528 7.653 -1.998 1.00 68.00 90 HIS A C 1
ATOM 689 O O . HIS A 1 90 ? -11.374 8.532 -1.795 1.00 68.00 90 HIS A O 1
ATOM 695 N N . PRO A 1 91 ? -10.020 6.879 -1.022 1.00 74.44 91 PRO A N 1
ATOM 696 C CA . PRO A 1 91 ? -10.497 6.956 0.352 1.00 74.44 91 PRO A CA 1
ATOM 697 C C . PRO A 1 91 ? -10.537 8.421 0.786 1.00 74.44 91 PRO A C 1
ATOM 699 O O . PRO A 1 91 ? -9.516 9.116 0.799 1.00 74.44 91 PRO A O 1
ATOM 702 N N . SER A 1 92 ? -11.753 8.922 1.012 1.00 76.62 92 SER A N 1
ATOM 703 C CA . SER A 1 92 ? -11.960 10.329 1.312 1.00 76.62 92 SER A CA 1
ATOM 704 C C . SER A 1 92 ? -11.390 10.612 2.690 1.00 76.62 92 SER A C 1
ATOM 706 O O . SER A 1 92 ? -11.572 9.826 3.618 1.00 76.62 92 SER A O 1
ATOM 708 N N . ARG A 1 93 ? -10.720 11.755 2.824 1.00 79.38 93 ARG A N 1
ATOM 709 C CA . ARG A 1 93 ? -10.249 12.264 4.116 1.00 79.38 93 ARG A CA 1
ATOM 710 C C . ARG A 1 93 ? -11.414 12.291 5.108 1.00 79.38 93 ARG A C 1
ATOM 712 O O . ARG A 1 93 ? -12.524 12.648 4.708 1.00 79.38 93 ARG A O 1
ATOM 719 N N . GLN A 1 94 ? -11.163 11.954 6.372 1.00 77.88 94 GLN A N 1
ATOM 720 C CA . GLN A 1 94 ? -12.181 12.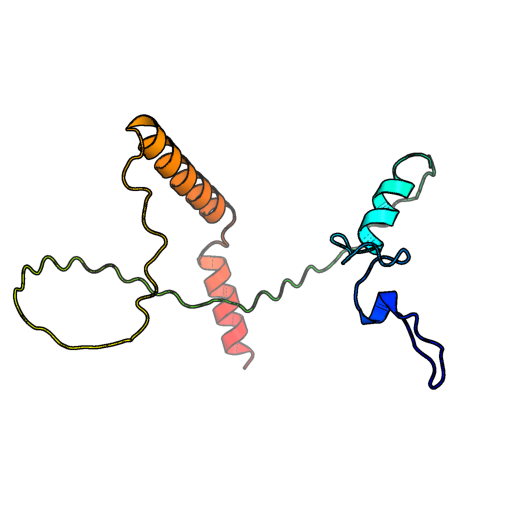137 7.402 1.00 77.88 94 GLN A CA 1
ATOM 721 C C . GLN A 1 94 ? -12.483 13.639 7.516 1.00 77.88 94 GLN A C 1
ATOM 723 O O . GLN A 1 94 ? -11.581 14.479 7.437 1.00 77.88 94 GLN A O 1
ATOM 728 N N . LYS A 1 95 ? -13.775 13.986 7.546 1.00 73.44 95 LYS A N 1
ATOM 729 C CA . LYS A 1 95 ? -14.243 15.364 7.327 1.00 73.44 95 LYS A CA 1
ATOM 730 C C . LYS A 1 95 ? -14.009 16.267 8.544 1.00 73.44 95 LYS A C 1
ATOM 732 O O . LYS A 1 95 ? -13.800 17.462 8.355 1.00 73.44 95 LYS A O 1
ATOM 737 N N . ASP A 1 96 ? -13.950 15.677 9.738 1.00 77.06 96 ASP A N 1
ATOM 738 C CA . ASP A 1 96 ? -13.962 16.384 11.025 1.00 77.06 96 ASP A CA 1
ATOM 739 C C . ASP A 1 96 ? -12.647 16.235 11.824 1.00 77.06 96 ASP A C 1
ATOM 741 O O . ASP A 1 96 ? -12.642 16.315 13.049 1.00 77.06 96 ASP A O 1
ATOM 745 N N . GLU A 1 97 ? -11.515 16.030 11.136 1.00 75.56 97 GLU A N 1
ATOM 746 C CA . GLU A 1 97 ? -10.183 15.964 11.764 1.00 75.56 97 GLU A CA 1
ATOM 747 C C . GLU A 1 97 ? -9.790 17.310 12.405 1.00 75.56 97 GLU A C 1
ATOM 749 O O . GLU A 1 97 ? -10.012 18.391 11.839 1.00 75.56 97 GLU A O 1
ATOM 754 N N . THR A 1 98 ? -9.104 17.257 13.549 1.00 87.19 98 THR A N 1
ATOM 755 C CA . THR A 1 98 ? -8.509 18.464 14.150 1.00 87.19 98 THR A CA 1
ATOM 756 C C . THR A 1 98 ? -7.335 18.994 13.307 1.00 87.19 98 THR A C 1
ATOM 758 O O . THR A 1 98 ? -6.743 18.299 12.474 1.00 87.19 98 THR A O 1
ATOM 761 N N . ALA A 1 99 ? -6.944 20.259 13.506 1.00 83.94 99 ALA A N 1
ATOM 762 C CA . ALA A 1 99 ? -5.829 20.856 12.761 1.00 83.94 99 ALA A CA 1
ATOM 763 C C . ALA A 1 99 ? -4.477 20.157 13.019 1.00 83.94 99 ALA A C 1
ATOM 765 O O . ALA A 1 99 ? -3.589 20.205 12.161 1.00 83.94 99 ALA A O 1
ATOM 766 N N . GLU A 1 100 ? -4.317 19.531 14.186 1.00 86.06 100 GLU A N 1
ATOM 767 C CA . GLU A 1 100 ? -3.129 18.757 14.558 1.00 86.06 100 GLU A CA 1
ATOM 768 C C . GLU A 1 100 ? -3.109 17.401 13.850 1.00 86.06 100 GLU A C 1
ATOM 770 O O . GLU A 1 100 ? -2.133 17.078 13.170 1.00 86.06 100 GLU A O 1
ATOM 775 N N . GLU A 1 101 ? -4.230 16.686 13.867 1.00 86.31 101 GLU A N 1
ATOM 776 C CA . GLU A 1 101 ? -4.413 15.403 13.179 1.00 86.31 101 GLU A CA 1
ATOM 777 C C . GLU A 1 101 ? -4.165 15.512 11.663 1.00 86.31 101 GLU A C 1
ATOM 779 O O . GLU A 1 101 ? -3.434 14.719 11.057 1.00 86.31 101 GLU A O 1
ATOM 784 N N . LYS A 1 102 ? -4.647 16.592 11.034 1.00 87.88 102 LYS A N 1
ATOM 785 C CA . LYS A 1 102 ? -4.385 16.868 9.613 1.00 87.88 102 LYS A CA 1
ATOM 786 C C . LYS A 1 102 ? -2.891 17.035 9.303 1.00 87.88 102 LYS A C 1
ATOM 788 O O . LYS A 1 102 ? -2.445 16.669 8.203 1.00 87.88 102 LYS A O 1
ATOM 793 N N . LYS A 1 103 ? -2.117 17.633 10.219 1.00 93.62 103 LYS A N 1
ATOM 794 C CA . LYS A 1 103 ? -0.660 17.803 10.068 1.00 93.62 103 LYS A CA 1
ATOM 795 C C . LYS A 1 103 ? 0.052 16.468 10.227 1.00 93.62 103 LYS A C 1
ATOM 797 O O . LYS A 1 103 ? 0.930 16.174 9.416 1.00 93.62 103 LYS A O 1
ATOM 802 N N . GLU A 1 104 ? -0.350 15.670 11.208 1.00 91.62 104 GLU A N 1
ATOM 803 C CA . GLU A 1 104 ? 0.219 14.349 11.457 1.00 91.62 104 GLU A CA 1
ATOM 804 C C . GLU A 1 104 ? 0.009 13.409 10.265 1.00 91.62 104 GLU A C 1
ATOM 806 O O . GLU A 1 104 ? 0.983 12.871 9.738 1.00 91.62 104 GLU A O 1
ATOM 811 N N . ARG A 1 105 ? -1.206 13.337 9.708 1.00 90.56 105 ARG A N 1
ATOM 812 C CA . ARG A 1 105 ? -1.460 12.546 8.490 1.00 90.56 105 ARG A CA 1
ATOM 813 C C . ARG A 1 105 ? -0.594 13.003 7.317 1.00 90.56 105 ARG A C 1
ATOM 815 O O . ARG A 1 105 ? -0.026 12.197 6.582 1.00 90.56 105 ARG A O 1
ATOM 822 N N . LYS A 1 106 ? -0.477 14.321 7.107 1.00 94.44 106 LYS A N 1
ATOM 823 C CA . LYS A 1 106 ? 0.365 14.861 6.026 1.00 94.44 106 LYS A CA 1
ATOM 824 C C . LYS A 1 106 ? 1.843 14.534 6.250 1.00 94.44 106 LYS A C 1
ATOM 826 O O . LYS A 1 106 ? 2.561 14.347 5.269 1.00 94.44 106 LYS A O 1
ATOM 831 N N . LYS A 1 107 ? 2.292 14.493 7.505 1.00 96.44 107 LYS A N 1
ATOM 832 C CA . LYS A 1 107 ? 3.647 14.088 7.879 1.00 96.44 107 LYS A CA 1
ATOM 833 C C . LYS A 1 107 ? 3.869 12.607 7.556 1.00 96.44 107 LYS A C 1
ATOM 835 O O . LYS A 1 107 ? 4.764 12.318 6.773 1.00 96.44 107 LYS A O 1
ATOM 840 N N . GLN A 1 108 ? 2.978 11.722 8.000 1.00 93.19 108 GLN A N 1
ATOM 841 C CA . GLN A 1 108 ? 3.041 10.283 7.714 1.00 93.19 108 GLN A CA 1
ATOM 842 C C . GLN A 1 108 ? 3.111 9.984 6.207 1.00 93.19 108 GLN A C 1
ATOM 844 O O . GLN A 1 108 ? 3.979 9.243 5.757 1.00 93.19 108 GLN A O 1
ATOM 849 N N . VAL A 1 109 ? 2.260 10.626 5.394 1.00 95.31 109 VAL A N 1
ATOM 850 C CA . VAL A 1 109 ? 2.276 10.441 3.929 1.00 95.31 109 VAL A CA 1
ATOM 851 C C . VAL A 1 109 ? 3.604 10.890 3.308 1.00 95.31 109 VAL A C 1
ATOM 853 O O . VAL A 1 109 ? 4.118 10.243 2.393 1.00 95.31 109 VAL A O 1
ATOM 856 N N . LYS A 1 110 ? 4.173 12.003 3.784 1.00 97.56 110 LYS A N 1
ATOM 857 C CA . LYS A 1 110 ? 5.461 12.508 3.289 1.00 97.56 110 LYS A CA 1
ATOM 858 C C . LYS A 1 110 ? 6.622 11.609 3.693 1.00 97.56 110 LYS A C 1
ATOM 860 O O . LYS A 1 110 ? 7.489 11.363 2.855 1.00 97.56 110 LYS A O 1
ATOM 865 N N . ASP A 1 111 ? 6.632 11.142 4.935 1.00 96.38 111 ASP A N 1
ATOM 866 C CA . ASP A 1 111 ? 7.692 10.294 5.476 1.00 96.38 111 ASP A CA 1
ATOM 867 C C . ASP A 1 111 ? 7.690 8.932 4.764 1.00 96.38 111 ASP A C 1
ATOM 869 O O . ASP A 1 111 ? 8.710 8.554 4.188 1.00 96.38 111 ASP A O 1
ATOM 873 N N . ALA A 1 112 ? 6.517 8.310 4.591 1.00 95.56 112 ALA A N 1
ATOM 874 C CA . ALA A 1 112 ? 6.368 7.088 3.796 1.00 95.56 112 ALA A CA 1
ATOM 875 C C . ALA A 1 112 ? 6.836 7.270 2.337 1.00 95.56 112 ALA A C 1
ATOM 877 O O . ALA A 1 112 ? 7.527 6.422 1.772 1.00 95.56 112 ALA A O 1
ATOM 878 N N . GLN A 1 113 ? 6.508 8.398 1.692 1.00 97.31 113 GLN A N 1
ATOM 879 C CA . GLN A 1 113 ? 6.985 8.665 0.330 1.00 97.31 113 GLN A CA 1
ATOM 880 C C . GLN A 1 113 ? 8.504 8.898 0.280 1.00 97.31 113 GLN A C 1
ATOM 882 O O . GLN A 1 113 ? 9.147 8.532 -0.709 1.00 97.31 113 GLN A O 1
ATOM 887 N N . LYS A 1 114 ? 9.087 9.521 1.310 1.00 97.06 114 LYS A N 1
ATOM 888 C CA . LYS A 1 114 ? 10.534 9.744 1.416 1.00 97.06 114 LYS A CA 1
ATOM 889 C C . LYS A 1 114 ? 11.277 8.418 1.572 1.00 97.06 114 LYS A C 1
ATOM 891 O O . LYS A 1 114 ? 12.238 8.207 0.836 1.00 97.06 114 LYS A O 1
ATOM 896 N N . GLU A 1 115 ? 10.797 7.526 2.434 1.00 95.94 115 GLU A N 1
ATOM 897 C CA . GLU A 1 115 ? 11.335 6.169 2.609 1.00 95.94 115 GLU A CA 1
ATOM 898 C C . GLU A 1 115 ? 11.274 5.373 1.298 1.00 95.94 115 GLU A C 1
ATOM 900 O O . GLU A 1 115 ? 12.300 4.880 0.832 1.00 95.94 115 GLU A O 1
ATOM 905 N N . ARG A 1 116 ? 10.129 5.383 0.593 1.00 96.25 116 ARG A N 1
ATOM 906 C CA . ARG A 1 116 ? 10.001 4.742 -0.736 1.00 96.25 116 ARG A CA 1
ATOM 907 C C . ARG A 1 116 ? 10.941 5.333 -1.790 1.00 96.25 116 ARG A C 1
ATOM 909 O O . ARG A 1 116 ? 11.371 4.644 -2.710 1.00 96.25 116 ARG A O 1
ATOM 916 N N . ARG A 1 117 ? 11.249 6.632 -1.710 1.00 96.25 117 ARG A N 1
ATOM 917 C CA . ARG A 1 117 ? 12.204 7.283 -2.624 1.00 96.25 117 ARG A CA 1
ATOM 918 C C . ARG A 1 117 ? 13.657 6.994 -2.270 1.00 96.25 117 ARG A C 1
ATOM 920 O O . ARG A 1 117 ? 14.490 7.179 -3.156 1.00 96.25 117 ARG A O 1
ATOM 927 N N . LEU A 1 118 ? 13.944 6.611 -1.028 1.00 96.06 118 LEU A N 1
ATOM 928 C CA . LEU A 1 118 ? 15.279 6.238 -0.571 1.00 96.06 118 LEU A CA 1
ATOM 929 C C . LEU A 1 118 ? 15.646 4.836 -1.067 1.00 96.06 118 LEU A C 1
ATOM 931 O O . LEU A 1 118 ? 16.748 4.644 -1.565 1.00 96.06 118 LEU A O 1
ATOM 935 N N . THR A 1 119 ? 14.699 3.899 -1.008 1.00 94.94 119 THR A N 1
ATOM 936 C CA . THR A 1 119 ? 14.903 2.498 -1.415 1.00 94.94 119 THR A CA 1
ATOM 937 C C . THR A 1 119 ? 14.755 2.252 -2.920 1.00 94.94 119 THR A C 1
ATOM 939 O O . THR A 1 119 ? 15.104 1.181 -3.408 1.00 94.94 119 THR A O 1
ATOM 942 N N . LYS A 1 120 ? 14.250 3.222 -3.698 1.00 94.94 120 LYS A N 1
ATOM 943 C CA . LYS A 1 120 ? 14.042 3.046 -5.146 1.00 94.94 120 LYS A CA 1
ATOM 944 C C . LYS A 1 120 ? 15.355 2.817 -5.905 1.00 94.94 120 LYS A C 1
ATOM 946 O O . LYS A 1 120 ? 16.366 3.475 -5.656 1.00 94.94 120 LYS A O 1
ATOM 951 N N . LEU A 1 121 ? 15.280 2.019 -6.969 1.00 94.31 121 LEU A N 1
ATOM 952 C CA . LEU A 1 121 ? 16.396 1.851 -7.895 1.00 94.31 121 LEU A CA 1
ATOM 953 C C . LEU A 1 121 ? 16.744 3.175 -8.607 1.00 94.31 121 LEU A C 1
ATOM 955 O O . LEU A 1 121 ? 15.862 3.841 -9.171 1.00 94.31 121 LEU A O 1
ATOM 959 N N . PRO A 1 122 ? 18.031 3.559 -8.654 1.00 97.19 122 PRO A N 1
ATOM 960 C CA . PRO A 1 122 ? 18.485 4.689 -9.447 1.00 97.19 122 PRO A CA 1
ATOM 961 C C . PRO A 1 122 ? 18.066 4.580 -10.919 1.00 97.19 122 PRO A C 1
ATOM 963 O O . PRO A 1 122 ? 18.183 3.534 -11.561 1.00 97.19 122 PRO A O 1
ATOM 966 N N . LYS A 1 123 ? 17.640 5.708 -11.502 1.00 97.50 123 LYS A N 1
ATOM 967 C CA . LYS A 1 123 ? 17.126 5.783 -12.885 1.00 97.50 123 LYS A CA 1
ATOM 968 C C . LYS A 1 123 ? 18.079 5.176 -13.922 1.00 97.50 123 LYS A C 1
ATOM 970 O O . LYS A 1 123 ? 17.619 4.550 -14.872 1.00 97.50 123 LYS A O 1
ATOM 975 N N . HIS A 1 124 ? 19.389 5.385 -13.779 1.00 96.81 124 HIS A N 1
ATOM 976 C CA . HIS A 1 124 ? 20.387 4.889 -14.733 1.00 96.81 124 HIS A CA 1
ATOM 977 C C . HIS A 1 124 ? 20.523 3.358 -14.697 1.00 96.81 124 HIS A C 1
ATOM 979 O O . HIS A 1 124 ? 20.706 2.747 -15.748 1.00 96.81 124 HIS A O 1
ATOM 985 N N . ILE A 1 125 ? 20.345 2.739 -13.526 1.00 96.44 125 ILE A N 1
ATOM 986 C CA . ILE A 1 125 ? 20.340 1.279 -13.370 1.00 96.44 125 ILE A CA 1
ATOM 987 C C . ILE A 1 125 ? 19.090 0.695 -14.033 1.00 96.44 125 ILE A C 1
ATOM 989 O O . ILE A 1 125 ? 19.220 -0.176 -14.893 1.00 96.44 125 ILE A O 1
ATOM 993 N N . LYS A 1 126 ? 17.905 1.264 -13.749 1.00 96.38 126 LYS A N 1
ATOM 994 C CA . LYS A 1 126 ? 16.645 0.864 -14.406 1.00 96.38 126 LYS A CA 1
ATOM 995 C C . LYS A 1 126 ? 16.750 0.968 -15.932 1.00 96.38 126 LYS A C 1
ATOM 997 O O . LYS A 1 126 ? 16.409 0.032 -16.646 1.00 96.38 126 LYS A O 1
ATOM 1002 N N . LYS A 1 127 ? 17.287 2.081 -16.452 1.00 96.12 127 LYS A N 1
ATOM 1003 C CA . LYS A 1 127 ? 17.510 2.267 -17.899 1.00 96.12 127 LYS A CA 1
ATOM 1004 C C . LYS A 1 127 ? 18.431 1.202 -18.502 1.00 96.12 127 LYS A C 1
ATOM 1006 O O . LYS A 1 127 ? 18.157 0.726 -19.601 1.00 96.12 127 LYS A O 1
ATOM 1011 N N . ARG A 1 128 ? 19.514 0.836 -17.809 1.00 95.88 128 ARG A N 1
ATOM 1012 C CA . ARG A 1 128 ? 20.448 -0.206 -18.261 1.00 95.88 128 ARG A CA 1
ATOM 1013 C C . ARG A 1 128 ? 19.772 -1.576 -18.318 1.00 95.88 128 ARG A C 1
ATOM 1015 O O . ARG A 1 128 ? 19.908 -2.256 -19.329 1.00 95.88 128 ARG A O 1
ATOM 1022 N N . GLN A 1 129 ? 19.024 -1.949 -17.278 1.00 93.81 129 GLN A N 1
ATOM 1023 C CA . GLN A 1 129 ? 18.276 -3.213 -17.233 1.00 93.81 129 GLN A CA 1
ATOM 1024 C C . GLN A 1 129 ? 17.252 -3.304 -18.371 1.00 93.81 129 GLN A C 1
ATOM 1026 O O . GLN A 1 129 ? 17.249 -4.290 -19.102 1.00 93.81 129 GLN A O 1
ATOM 1031 N N . VAL A 1 130 ? 16.467 -2.243 -18.598 1.00 94.06 130 VAL A N 1
ATOM 1032 C CA . VAL A 1 130 ? 15.492 -2.189 -19.704 1.00 94.06 130 VAL A CA 1
ATOM 1033 C C . VAL A 1 130 ? 16.180 -2.334 -21.064 1.00 94.06 130 VAL A C 1
ATOM 1035 O O . VAL A 1 130 ? 15.715 -3.095 -21.908 1.00 94.06 130 VAL A O 1
ATOM 1038 N N . LYS A 1 131 ? 17.317 -1.656 -21.280 1.00 93.56 131 LYS A N 1
ATOM 1039 C CA . LYS A 1 131 ? 18.072 -1.758 -22.538 1.00 93.56 131 LYS A CA 1
ATOM 1040 C C . LYS A 1 131 ? 18.590 -3.179 -22.787 1.00 93.56 131 LYS A C 1
ATOM 1042 O O . LYS A 1 131 ? 18.461 -3.674 -23.900 1.00 93.56 131 LYS A O 1
ATOM 1047 N N . LEU A 1 132 ? 19.159 -3.826 -21.768 1.00 88.94 132 LEU A N 1
ATOM 1048 C CA . LEU A 1 132 ? 19.660 -5.200 -21.882 1.00 88.94 132 LEU A CA 1
ATOM 1049 C C . LEU A 1 132 ? 18.524 -6.206 -22.099 1.00 88.94 132 LEU A C 1
ATOM 1051 O O . LEU A 1 132 ? 18.670 -7.106 -22.917 1.00 88.94 132 LEU A O 1
ATOM 1055 N N . GLY A 1 133 ? 17.391 -6.042 -21.412 1.00 87.44 133 GLY A N 1
ATOM 1056 C CA . GLY A 1 133 ? 16.209 -6.886 -21.609 1.00 87.44 133 GLY A CA 1
ATOM 1057 C C . GLY A 1 133 ? 15.604 -6.747 -23.008 1.00 87.44 133 GLY A C 1
ATOM 1058 O O . GLY A 1 133 ? 15.179 -7.739 -23.589 1.00 87.44 133 GLY A O 1
ATOM 1059 N N . ALA A 1 134 ? 15.627 -5.541 -23.584 1.00 83.19 134 ALA A N 1
ATOM 1060 C CA . ALA A 1 13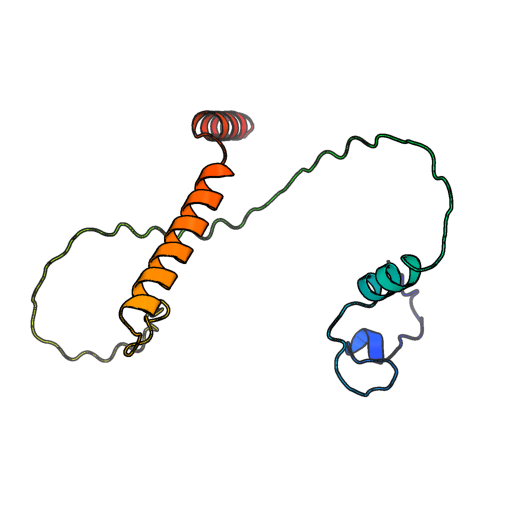4 ? 15.147 -5.296 -24.944 1.00 83.19 134 ALA A CA 1
ATOM 1061 C C . ALA A 1 134 ? 16.046 -5.910 -26.032 1.00 83.19 134 ALA A C 1
ATOM 1063 O O . ALA A 1 134 ? 15.549 -6.263 -27.090 1.00 83.19 134 ALA A O 1
ATOM 1064 N N . GLN A 1 135 ? 17.353 -6.040 -25.784 1.00 74.19 135 GLN A N 1
ATOM 1065 C CA . GLN A 1 135 ? 18.305 -6.641 -26.731 1.00 74.19 135 GLN A CA 1
ATOM 1066 C C . GLN A 1 135 ? 18.348 -8.175 -26.671 1.00 74.19 135 GLN A C 1
ATOM 1068 O O . GLN A 1 135 ? 18.928 -8.797 -27.553 1.00 74.19 135 GLN A O 1
ATOM 1073 N N . LYS A 1 136 ? 17.781 -8.779 -25.620 1.00 68.81 136 LYS A N 1
ATOM 1074 C CA . LYS A 1 136 ? 17.708 -10.237 -25.429 1.00 68.81 136 LYS A CA 1
ATOM 1075 C C . LYS A 1 136 ? 16.441 -10.870 -26.032 1.00 68.81 136 LYS A C 1
ATOM 1077 O O . LYS A 1 136 ? 16.229 -1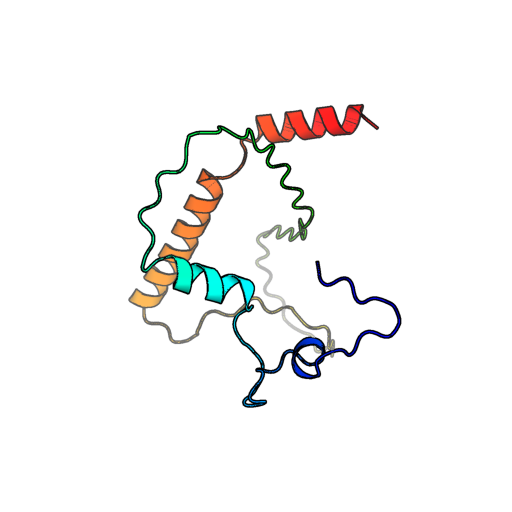2.062 -25.831 1.00 68.81 136 LYS A O 1
ATOM 1082 N N . LYS A 1 137 ? 15.605 -10.085 -26.716 1.00 54.34 137 LYS A N 1
ATOM 1083 C CA . LYS A 1 137 ? 14.431 -10.548 -27.467 1.00 54.34 137 LYS A CA 1
ATOM 1084 C C . LYS A 1 137 ? 14.711 -10.542 -28.961 1.00 54.34 137 LYS A C 1
ATOM 1086 O O . LYS A 1 137 ? 15.460 -9.642 -29.401 1.00 54.34 137 LYS A O 1
#

Foldseek 3Di:
DPDDDVPRDDDPCVVVCADPVNPGHDPDDPVVVVVVVVVPDDPDDDDDDPDPDPPPPPPPDPPDPPDPPPDDPDDDDDDDDDDPPDPPPPPDDDPDDDPVRVVVVVVVVVVVVVVVVVPDDDPVVVVVVVVVVVVVD

Sequence (137 aa):
RSQTMEGGQVLYHTVTGLRPDLSGPSKVPELLNRIDTFSEGSDDDVDEEEDDVDESVHDDENADLDKNEENRVGSGDDSAADDDNKISRHPSRQKDETAEEKKERKKQVKDAQKERRLTKLPKHIKKRQVKLGAQKK

Organism: NCBI:txid1028688